Protein AF-A0A1M2VBZ4-F1 (afdb_monomer_lite)

Radius of gyration: 22.71 Å; chains: 1; bounding box: 62×28×54 Å

pLDDT: mean 85.67, std 11.75, range [51.88, 98.31]

Organism: Trametes pubescens (NCBI:txid154538)

Foldseek 3Di:
DCPPVVDPVPVDDDDDDPPDDPDPPPDPVVCVVLVCQLLVQLVQNPPPDSVVSLVPGDPVSSVRSNVVDQDCVNPVHVCVVVCCLPPPNDLVVQLVVCCVVPVGSDDDDPSDDDADDDDPVQAWGWAQCPDDNGIDIDHNCPCVVVVVVVVVVCVVDPD

Structure (mmCIF, N/CA/C/O backbone):
data_AF-A0A1M2VBZ4-F1
#
_entry.id   AF-A0A1M2VBZ4-F1
#
loop_
_atom_site.group_PDB
_atom_site.id
_atom_site.type_symbol
_atom_site.label_atom_id
_atom_site.label_alt_id
_atom_site.label_comp_id
_atom_site.label_asym_id
_atom_site.label_entity_id
_atom_site.label_seq_id
_atom_site.pdbx_PDB_ins_code
_atom_site.Cartn_x
_atom_site.Cartn_y
_atom_site.Cartn_z
_atom_site.occupancy
_atom_site.B_iso_or_equiv
_atom_site.auth_seq_id
_atom_site.auth_comp_id
_atom_site.auth_asym_id
_atom_site.auth_atom_id
_atom_site.pdbx_PDB_model_num
ATOM 1 N N . MET A 1 1 ? -14.221 -5.663 -5.334 1.00 53.16 1 MET A N 1
ATOM 2 C CA . MET A 1 1 ? -15.307 -5.831 -4.347 1.00 53.16 1 MET A CA 1
ATOM 3 C C . MET A 1 1 ? -16.593 -5.351 -4.992 1.00 53.16 1 MET A C 1
ATOM 5 O O . MET A 1 1 ? -16.614 -4.222 -5.459 1.00 53.16 1 MET A O 1
ATOM 9 N N . VAL A 1 2 ? -17.618 -6.198 -5.069 1.00 65.88 2 VAL A N 1
ATOM 10 C CA . VAL A 1 2 ? -18.969 -5.792 -5.479 1.00 65.88 2 VAL A CA 1
ATOM 11 C C . VAL A 1 2 ? -19.833 -5.883 -4.225 1.00 65.88 2 VAL A C 1
ATOM 13 O O . VAL A 1 2 ? -20.042 -6.975 -3.702 1.00 65.88 2 VAL A O 1
ATOM 16 N N . THR A 1 3 ? -20.258 -4.744 -3.685 1.00 70.62 3 THR A N 1
ATOM 17 C CA . THR A 1 3 ? -21.126 -4.701 -2.501 1.00 70.62 3 THR A CA 1
ATOM 18 C C . THR A 1 3 ? -22.503 -5.277 -2.831 1.00 70.62 3 THR A C 1
ATOM 20 O O . THR A 1 3 ? -22.984 -5.133 -3.954 1.00 70.62 3 THR A O 1
ATOM 23 N N . ASN A 1 4 ? -23.129 -5.963 -1.866 1.00 79.81 4 ASN A N 1
ATOM 24 C CA . ASN A 1 4 ? -24.477 -6.541 -1.993 1.00 79.81 4 ASN A CA 1
ATOM 25 C C . ASN A 1 4 ? -24.695 -7.409 -3.255 1.00 79.81 4 ASN A C 1
ATOM 27 O O . ASN A 1 4 ? -25.765 -7.391 -3.861 1.00 79.81 4 ASN A O 1
ATOM 31 N N . GLY A 1 5 ? -23.649 -8.092 -3.739 1.00 81.81 5 GLY A N 1
ATOM 32 C CA . GLY A 1 5 ? -23.721 -8.875 -4.980 1.00 81.81 5 GLY A CA 1
ATOM 33 C C . GLY A 1 5 ? -24.095 -8.060 -6.229 1.00 81.81 5 GLY A C 1
ATOM 34 O O . GLY A 1 5 ? -24.526 -8.634 -7.222 1.00 81.81 5 GLY A O 1
ATOM 35 N N . GLY A 1 6 ? -23.962 -6.731 -6.186 1.00 82.62 6 GLY A N 1
ATOM 36 C CA . GLY A 1 6 ? -24.306 -5.826 -7.285 1.00 82.62 6 GLY A CA 1
ATOM 37 C C . GLY A 1 6 ? -25.771 -5.392 -7.301 1.00 82.62 6 GLY A C 1
ATOM 38 O O . GLY A 1 6 ? -26.167 -4.646 -8.194 1.00 82.62 6 GLY A O 1
ATOM 39 N N . ASN A 1 7 ? -26.578 -5.816 -6.325 1.00 87.19 7 ASN A N 1
ATOM 40 C CA . ASN A 1 7 ? -27.953 -5.359 -6.187 1.00 87.19 7 ASN A CA 1
ATOM 41 C C . ASN A 1 7 ? -27.984 -3.922 -5.642 1.00 87.19 7 ASN A C 1
ATOM 43 O O . ASN A 1 7 ? -27.611 -3.669 -4.495 1.00 87.19 7 ASN A O 1
ATOM 47 N N . THR A 1 8 ? -28.449 -2.985 -6.467 1.00 89.56 8 THR A N 1
ATOM 48 C CA . THR A 1 8 ? -28.557 -1.563 -6.107 1.00 89.56 8 THR A CA 1
ATOM 49 C C . THR A 1 8 ? -29.792 -1.242 -5.268 1.00 89.56 8 THR A C 1
ATOM 51 O O . THR A 1 8 ? -29.943 -0.099 -4.844 1.00 89.56 8 THR A O 1
ATOM 54 N N . GLU A 1 9 ? -30.706 -2.203 -5.088 1.00 94.62 9 GLU A N 1
ATOM 55 C CA . GLU A 1 9 ? -32.003 -2.036 -4.411 1.00 94.62 9 GLU A CA 1
ATOM 56 C C . GLU A 1 9 ? -32.852 -0.876 -4.971 1.00 94.62 9 GLU A C 1
ATOM 58 O O . GLU A 1 9 ? -33.760 -0.370 -4.318 1.00 94.62 9 GLU A O 1
ATOM 63 N N . GLY A 1 10 ? -32.554 -0.427 -6.196 1.00 93.31 10 GLY A N 1
ATOM 64 C CA . GLY A 1 10 ? -33.184 0.747 -6.802 1.00 93.31 10 GLY A CA 1
ATOM 65 C C . GLY A 1 10 ? -32.750 2.093 -6.203 1.00 93.31 10 GLY A C 1
ATOM 66 O O . GLY A 1 10 ? -33.309 3.119 -6.584 1.00 93.31 10 GLY A O 1
ATOM 67 N N . LEU A 1 11 ? -31.755 2.125 -5.308 1.00 93.31 11 LEU A N 1
ATOM 68 C CA . LEU A 1 11 ? -31.307 3.346 -4.621 1.00 93.31 11 LEU A CA 1
ATOM 69 C C . LEU A 1 11 ? -30.558 4.314 -5.545 1.00 93.31 11 LEU A C 1
ATOM 71 O O . LEU A 1 11 ? -30.604 5.528 -5.356 1.00 93.31 11 LEU A O 1
ATOM 75 N N . 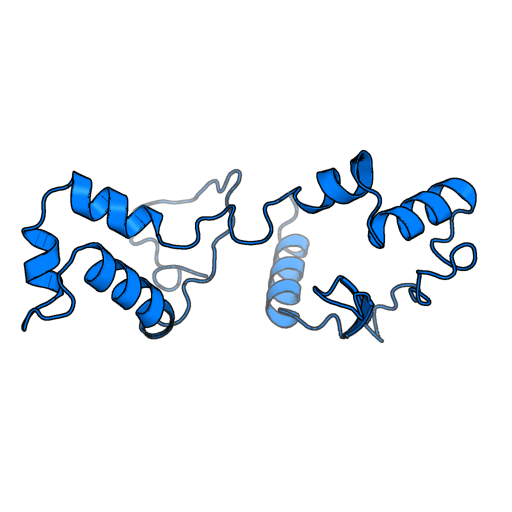PHE A 1 12 ? -29.858 3.790 -6.549 1.00 88.56 12 PHE A N 1
ATOM 76 C CA . PHE A 1 12 ? -29.115 4.582 -7.523 1.00 88.56 12 PHE A CA 1
ATOM 77 C C . PHE A 1 12 ? -29.062 3.879 -8.880 1.00 88.56 12 PHE A C 1
ATOM 79 O O . PHE A 1 12 ? -29.167 2.658 -8.989 1.00 88.56 12 PHE A O 1
ATOM 86 N N . ARG A 1 13 ? -28.869 4.684 -9.929 1.00 90.38 13 ARG A N 1
ATOM 87 C CA . ARG A 1 13 ? -28.732 4.225 -11.323 1.00 90.38 13 ARG A CA 1
ATOM 88 C C . ARG A 1 13 ? -27.296 4.272 -11.858 1.00 90.38 13 ARG A C 1
ATOM 90 O O . ARG A 1 13 ? -27.061 3.888 -12.995 1.00 90.38 13 ARG A O 1
ATOM 97 N N . GLY A 1 14 ? -26.358 4.795 -11.071 1.00 85.50 14 GLY A N 1
ATOM 98 C CA . GLY A 1 14 ? -24.946 4.942 -11.427 1.00 85.50 14 GLY A CA 1
ATOM 99 C C . GLY A 1 14 ? -24.159 5.613 -10.301 1.00 85.50 14 GLY A C 1
ATOM 100 O O . GLY A 1 14 ? -24.757 6.229 -9.419 1.00 85.50 14 GLY A O 1
ATOM 101 N N . GLY A 1 15 ? -22.831 5.490 -10.332 1.00 82.81 15 GLY A N 1
ATOM 102 C CA . GLY A 1 15 ? -21.925 6.087 -9.349 1.00 82.81 15 GLY A CA 1
ATOM 103 C C . GLY A 1 15 ? -20.659 6.624 -10.013 1.00 82.81 15 GLY A C 1
ATOM 104 O O . GLY A 1 15 ? -20.142 6.015 -10.945 1.00 82.81 15 GLY A O 1
ATOM 105 N N . ILE A 1 16 ? -20.170 7.768 -9.533 1.00 82.25 16 ILE A N 1
ATOM 106 C CA . ILE A 1 16 ? -18.884 8.348 -9.935 1.00 82.25 16 ILE A CA 1
ATOM 107 C C . ILE A 1 16 ? -17.897 8.070 -8.802 1.00 82.25 16 ILE A C 1
ATOM 109 O O . ILE A 1 16 ? -18.087 8.549 -7.687 1.00 82.25 16 ILE A O 1
ATOM 113 N N . MET A 1 17 ? -16.852 7.293 -9.081 1.00 75.25 17 MET A N 1
ATOM 114 C CA . MET A 1 17 ? -15.794 6.978 -8.119 1.00 75.25 17 MET A CA 1
ATOM 115 C C . MET A 1 17 ? -14.575 7.845 -8.430 1.00 75.25 17 MET A C 1
ATOM 117 O O . MET A 1 17 ? -13.765 7.503 -9.287 1.00 75.25 17 MET A O 1
ATOM 121 N N . HIS A 1 18 ? -14.473 8.999 -7.771 1.00 59.44 18 HIS A N 1
ATOM 122 C CA . HIS A 1 18 ? -13.361 9.931 -7.954 1.00 59.44 18 HIS A CA 1
ATOM 123 C C . HIS A 1 18 ? -12.366 9.812 -6.793 1.00 59.44 18 HIS A C 1
ATOM 125 O O . HIS A 1 18 ? -12.751 9.978 -5.639 1.00 59.44 18 HIS A O 1
ATOM 131 N N . ALA A 1 19 ? -11.095 9.550 -7.115 1.00 64.31 19 ALA A N 1
ATOM 132 C CA . ALA A 1 19 ? -9.973 9.503 -6.169 1.00 64.31 19 ALA A CA 1
ATOM 133 C C . ALA A 1 19 ? -10.161 8.551 -4.964 1.00 64.31 19 ALA A C 1
ATOM 135 O O . ALA A 1 19 ? -9.824 8.894 -3.834 1.00 64.31 19 ALA A O 1
ATOM 136 N N . GLY A 1 20 ? -10.674 7.341 -5.201 1.00 63.94 20 GLY A N 1
ATOM 137 C CA . GLY A 1 20 ? -10.758 6.289 -4.187 1.00 63.94 20 GLY A CA 1
ATOM 138 C C . GLY A 1 20 ? -10.361 4.930 -4.752 1.00 63.94 20 GLY A C 1
ATOM 139 O O . GLY A 1 20 ? -10.618 4.639 -5.919 1.00 63.94 20 GLY A O 1
ATOM 140 N N . SER A 1 21 ? -9.752 4.087 -3.921 1.00 66.50 21 SER A N 1
ATOM 141 C CA . SER A 1 21 ? -9.534 2.673 -4.216 1.00 66.50 21 SER A CA 1
ATOM 142 C C . SER A 1 21 ? -10.261 1.838 -3.159 1.00 66.50 21 SER A C 1
ATOM 144 O O . SER A 1 21 ? -10.117 2.100 -1.962 1.00 66.50 21 SER A O 1
ATOM 146 N N . PRO A 1 22 ? -11.085 0.850 -3.550 1.00 65.00 22 PRO A N 1
ATOM 147 C CA . PRO A 1 22 ? -11.667 -0.059 -2.578 1.00 65.00 22 PRO A CA 1
ATOM 148 C C . PRO A 1 22 ? -10.539 -0.907 -1.985 1.00 65.00 22 PRO A C 1
ATOM 150 O O . PRO A 1 22 ? -9.994 -1.786 -2.658 1.00 65.00 22 PRO A O 1
ATOM 153 N N . LEU A 1 23 ? -10.178 -0.639 -0.730 1.00 66.56 23 LEU A N 1
ATOM 154 C CA . LEU A 1 23 ? -9.298 -1.520 0.027 1.00 66.56 23 LEU A CA 1
ATOM 155 C C . LEU A 1 23 ? -10.060 -2.825 0.307 1.00 66.56 23 LEU A C 1
ATOM 157 O O . LEU A 1 23 ? -11.191 -2.768 0.796 1.00 66.56 23 LEU A O 1
ATOM 161 N N . PRO A 1 24 ? -9.499 -4.001 -0.027 1.00 67.38 24 PRO A N 1
ATOM 162 C CA . PRO A 1 24 ? -10.102 -5.267 0.360 1.00 67.38 24 PRO A CA 1
ATOM 163 C C . PRO A 1 24 ? -10.197 -5.326 1.885 1.00 67.38 24 PRO A C 1
ATOM 165 O O . PRO A 1 24 ? -9.179 -5.254 2.564 1.00 67.38 24 PRO A O 1
ATOM 168 N N . THR A 1 25 ? -11.408 -5.455 2.419 1.00 67.25 25 THR A N 1
ATOM 169 C CA . THR A 1 25 ? -11.636 -5.534 3.871 1.00 67.25 25 THR A CA 1
ATOM 170 C C . THR A 1 25 ? -11.371 -6.926 4.443 1.00 67.25 25 THR A C 1
ATOM 172 O O . THR A 1 25 ? -11.328 -7.072 5.656 1.00 67.25 25 THR A O 1
ATOM 175 N N . GLY A 1 26 ? -11.174 -7.936 3.585 1.00 75.25 26 GLY A N 1
ATOM 176 C CA . GLY A 1 26 ? -10.889 -9.308 4.006 1.00 75.25 26 GLY A CA 1
ATOM 177 C C . GLY A 1 26 ? -12.044 -9.965 4.766 1.00 75.25 26 GLY A C 1
ATOM 178 O O . GLY A 1 26 ? -13.190 -9.516 4.692 1.00 75.25 26 GLY A O 1
ATOM 179 N N . ASP A 1 27 ? -11.719 -11.051 5.467 1.00 82.50 27 ASP A N 1
ATOM 180 C CA . ASP A 1 27 ? -12.600 -11.660 6.465 1.00 82.50 27 ASP A CA 1
ATOM 181 C C . ASP A 1 27 ? -12.638 -10.788 7.731 1.00 82.50 27 ASP A C 1
ATOM 183 O O . ASP A 1 27 ? -11.642 -10.144 8.066 1.00 82.50 27 ASP A O 1
ATOM 187 N N . ILE A 1 28 ? -13.756 -10.775 8.457 1.00 83.25 28 ILE A N 1
ATOM 188 C CA . ILE A 1 28 ? -13.872 -10.029 9.716 1.00 83.25 28 ILE A CA 1
ATOM 189 C C . ILE A 1 28 ? -12.857 -10.509 10.766 1.00 83.25 28 ILE A C 1
ATOM 191 O O . ILE A 1 28 ? -12.377 -9.713 11.563 1.00 83.25 28 ILE A O 1
ATOM 195 N N . GLU A 1 29 ? -12.445 -11.774 10.736 1.00 88.31 29 GLU A N 1
ATOM 196 C CA . GLU A 1 29 ? -11.419 -12.296 11.644 1.00 88.31 29 GLU A CA 1
ATOM 197 C C . GLU A 1 29 ? -10.046 -11.650 11.400 1.00 88.31 29 GLU A C 1
ATOM 199 O O . GLU A 1 29 ? -9.237 -11.523 12.320 1.00 88.31 29 GLU A O 1
ATOM 204 N N . SER A 1 30 ? -9.790 -11.157 10.182 1.00 84.12 30 SER A N 1
ATOM 205 C CA . SER A 1 30 ? -8.523 -10.498 9.845 1.00 84.12 30 SER A CA 1
ATOM 206 C C . SER A 1 30 ? -8.317 -9.163 10.566 1.00 84.12 30 SER A C 1
ATOM 208 O O . SER A 1 30 ? -7.178 -8.716 10.703 1.00 84.12 30 SER A O 1
ATOM 210 N N . ILE A 1 31 ? -9.390 -8.544 11.074 1.00 85.19 31 ILE A N 1
ATOM 211 C CA . ILE A 1 31 ? -9.318 -7.289 11.834 1.00 85.19 31 ILE A CA 1
ATOM 212 C C . ILE A 1 31 ? -9.209 -7.506 13.348 1.00 85.19 31 ILE A C 1
ATOM 214 O O . ILE A 1 31 ? -9.091 -6.529 14.088 1.00 85.19 31 ILE A O 1
ATOM 218 N N . GLN A 1 32 ? -9.217 -8.756 13.823 1.00 92.38 32 GLN A N 1
ATOM 219 C CA . GLN A 1 32 ? -9.120 -9.061 15.251 1.00 92.38 32 GLN A CA 1
ATOM 220 C C . GLN A 1 32 ? -7.899 -8.405 15.930 1.00 92.38 32 GLN A C 1
ATOM 222 O O . GLN A 1 32 ? -8.092 -7.776 16.969 1.00 92.38 32 GLN A O 1
ATOM 227 N N . PRO A 1 33 ? -6.682 -8.398 15.339 1.00 91.12 33 PRO A N 1
ATOM 228 C CA . PRO A 1 33 ? -5.537 -7.724 15.957 1.00 91.12 33 PRO A CA 1
ATOM 229 C C . PRO A 1 33 ? -5.754 -6.217 16.156 1.00 91.12 33 PRO A C 1
ATOM 231 O O . PRO A 1 33 ? -5.282 -5.638 17.130 1.00 91.12 33 PRO A O 1
ATOM 234 N N . ALA A 1 34 ? -6.493 -5.569 15.249 1.00 90.31 34 ALA A N 1
ATOM 235 C CA . ALA A 1 34 ? -6.847 -4.161 15.390 1.00 90.31 34 ALA A CA 1
ATOM 236 C C . ALA A 1 34 ? -7.848 -3.950 16.536 1.00 90.31 34 ALA A C 1
ATOM 238 O O . ALA A 1 34 ? -7.709 -3.007 17.314 1.00 90.31 34 ALA A O 1
ATOM 239 N N . TYR A 1 35 ? -8.835 -4.837 16.673 1.00 94.00 35 TYR A N 1
ATOM 240 C CA . TYR A 1 35 ? -9.765 -4.802 17.800 1.00 94.00 35 TYR A CA 1
ATOM 241 C C . TYR A 1 35 ? -9.038 -4.959 19.142 1.00 94.00 35 TYR A C 1
ATOM 243 O O . TYR A 1 35 ? -9.290 -4.178 20.061 1.00 94.00 35 TYR A O 1
ATOM 251 N N . ASP A 1 36 ? -8.096 -5.902 19.221 1.00 96.06 36 ASP A N 1
ATOM 252 C CA . ASP A 1 36 ? -7.301 -6.181 20.420 1.00 96.06 36 ASP A CA 1
ATOM 253 C C . ASP A 1 36 ? -6.481 -4.950 20.855 1.00 96.06 36 ASP A C 1
ATOM 255 O O . ASP A 1 36 ? -6.502 -4.568 22.026 1.00 96.06 36 ASP A O 1
ATOM 259 N N . ILE A 1 37 ? -5.857 -4.246 19.899 1.00 94.94 37 ILE A N 1
ATOM 260 C CA . ILE A 1 37 ? -5.165 -2.971 20.156 1.00 94.94 37 ILE A CA 1
ATOM 261 C C . ILE A 1 37 ? -6.134 -1.936 20.739 1.00 94.94 37 ILE A C 1
ATOM 263 O O . ILE A 1 37 ? -5.818 -1.272 21.727 1.00 94.94 37 ILE A O 1
ATOM 267 N N . VAL A 1 38 ? -7.325 -1.783 20.156 1.00 96.56 38 VAL A N 1
ATOM 268 C CA . VAL A 1 38 ? -8.293 -0.773 20.605 1.00 96.56 38 VAL A CA 1
ATOM 269 C C . VAL A 1 38 ? -8.777 -1.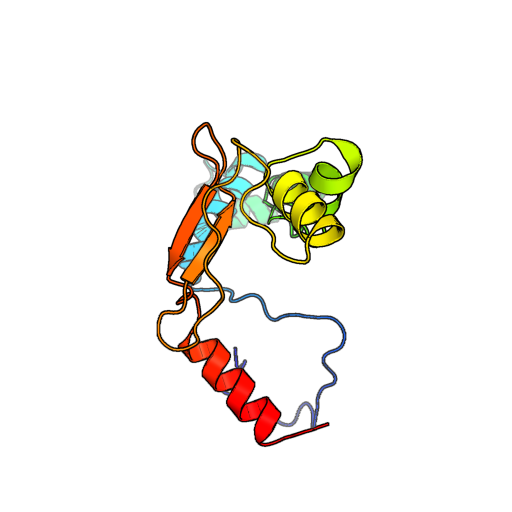055 22.028 1.00 96.56 38 VAL A C 1
ATOM 271 O O . VAL A 1 38 ? -8.820 -0.129 22.841 1.00 96.56 38 VAL A O 1
ATOM 274 N N . ILE A 1 39 ? -9.113 -2.305 22.364 1.00 97.75 39 ILE A N 1
ATOM 275 C CA . ILE A 1 39 ? -9.565 -2.649 23.722 1.00 97.75 39 ILE A CA 1
ATOM 276 C C . ILE A 1 39 ? -8.438 -2.514 24.746 1.00 97.75 39 ILE A C 1
ATOM 278 O O . ILE A 1 39 ? -8.702 -2.112 25.878 1.00 97.75 39 ILE A O 1
ATOM 282 N N . GLU A 1 40 ? -7.190 -2.790 24.370 1.00 97.62 40 GLU A N 1
ATOM 283 C CA . GLU A 1 40 ? -6.039 -2.600 25.249 1.00 97.62 40 GLU A CA 1
ATOM 284 C C . GLU A 1 40 ? -5.806 -1.110 25.526 1.00 97.62 40 GLU A C 1
ATOM 286 O O . GLU A 1 40 ? -5.780 -0.685 26.682 1.00 97.62 40 GLU A O 1
ATOM 291 N N . GLN A 1 41 ? -5.749 -0.288 24.475 1.00 97.00 41 GLN A N 1
ATOM 292 C CA . GLN A 1 41 ? -5.511 1.154 24.595 1.00 97.00 41 GLN A CA 1
ATOM 293 C C . GLN A 1 41 ? -6.663 1.907 25.274 1.00 97.00 41 GLN A C 1
ATOM 295 O O . GLN A 1 41 ? -6.437 2.932 25.922 1.00 97.00 41 GLN A O 1
ATOM 300 N N . ALA A 1 42 ? -7.895 1.408 25.155 1.00 97.25 42 ALA A N 1
ATOM 301 C CA . ALA A 1 42 ? -9.056 1.964 25.845 1.00 97.25 42 ALA A CA 1
ATOM 302 C C . ALA A 1 42 ? -9.191 1.486 27.304 1.00 97.25 42 ALA A C 1
ATOM 304 O O . ALA A 1 42 ? -10.050 1.993 28.025 1.00 97.25 42 ALA A O 1
ATOM 305 N N . GLY A 1 43 ? -8.361 0.533 27.751 1.00 97.25 43 GLY A N 1
ATOM 306 C CA . GLY A 1 43 ? -8.436 -0.054 29.094 1.00 97.25 43 GLY A CA 1
ATOM 307 C C . GLY A 1 43 ? -9.588 -1.048 29.282 1.00 97.25 43 GLY A C 1
ATOM 308 O O . GLY A 1 43 ? -9.994 -1.312 30.411 1.00 97.25 43 GLY A O 1
ATOM 309 N N . CYS A 1 44 ? -10.116 -1.601 28.190 1.00 98.31 44 CYS A N 1
ATOM 310 C CA . CYS A 1 44 ? -11.243 -2.530 28.171 1.00 98.31 44 CYS A CA 1
ATOM 311 C C . CYS A 1 44 ? -10.843 -4.009 28.068 1.00 98.31 44 CYS A C 1
ATOM 313 O O . CYS A 1 44 ? -11.716 -4.861 28.178 1.00 98.31 44 CYS A O 1
ATOM 315 N N . ALA A 1 45 ? -9.559 -4.341 27.898 1.00 97.44 45 ALA A N 1
ATOM 316 C CA . ALA A 1 45 ? -9.100 -5.717 27.654 1.00 97.44 45 ALA A CA 1
ATOM 317 C C . ALA A 1 45 ? -9.484 -6.744 28.743 1.00 97.44 45 ALA A C 1
ATOM 319 O O . ALA A 1 45 ? -9.613 -7.927 28.451 1.00 97.44 45 ALA A O 1
ATOM 320 N N . ALA A 1 46 ? -9.685 -6.305 29.991 1.00 97.00 46 ALA A N 1
ATOM 321 C CA . ALA A 1 46 ? -10.086 -7.175 31.102 1.00 97.00 46 ALA A CA 1
ATOM 322 C C . ALA A 1 46 ? -11.610 -7.221 31.341 1.00 97.00 46 ALA A C 1
ATOM 324 O O . ALA A 1 46 ? -12.064 -7.862 32.291 1.00 97.00 46 ALA A O 1
ATOM 325 N N . ALA A 1 47 ? -12.408 -6.517 30.533 1.00 97.69 47 ALA A N 1
ATOM 326 C CA . ALA A 1 47 ? -13.859 -6.526 30.665 1.00 97.69 47 ALA A CA 1
ATOM 327 C C . ALA A 1 47 ? -14.443 -7.858 30.172 1.00 97.69 47 ALA A C 1
ATOM 329 O O . ALA A 1 47 ? -14.010 -8.402 29.161 1.00 97.69 47 ALA A O 1
ATOM 330 N N . ALA A 1 48 ? -15.474 -8.359 30.859 1.00 97.25 48 ALA A N 1
ATOM 331 C CA . ALA A 1 48 ? -16.211 -9.544 30.409 1.00 97.25 48 ALA A CA 1
ATOM 332 C C . ALA A 1 48 ? -16.957 -9.299 29.084 1.00 97.25 48 ALA A C 1
ATOM 334 O O . ALA A 1 48 ? -17.113 -10.216 28.285 1.00 97.25 48 ALA A O 1
ATOM 335 N N . ASP A 1 49 ? -17.391 -8.055 28.858 1.00 97.88 49 ASP A N 1
ATOM 336 C CA . ASP A 1 49 ? -17.906 -7.568 27.580 1.00 97.88 49 ASP A CA 1
ATOM 337 C C . ASP A 1 49 ? -17.074 -6.351 27.156 1.00 97.88 49 ASP A C 1
ATOM 339 O O . ASP A 1 49 ? -17.277 -5.218 27.606 1.00 97.88 49 ASP A O 1
ATOM 343 N N . THR A 1 50 ? -16.074 -6.613 26.320 1.00 97.94 50 THR A N 1
ATOM 344 C CA . THR A 1 50 ? -15.133 -5.610 25.816 1.00 97.94 50 THR A CA 1
ATOM 345 C C . THR A 1 50 ? -15.824 -4.569 24.936 1.00 97.94 50 THR A C 1
ATOM 347 O O . THR A 1 50 ? -15.430 -3.403 24.945 1.00 97.94 50 THR A O 1
ATOM 350 N N . LEU A 1 51 ? -16.881 -4.945 24.208 1.00 97.00 51 LEU A N 1
ATOM 351 C CA . LEU A 1 51 ? -17.610 -4.032 23.332 1.00 97.00 51 LEU A CA 1
ATOM 352 C C . LEU A 1 51 ? -18.504 -3.084 24.133 1.00 97.00 51 LEU A C 1
ATOM 354 O O . LEU A 1 51 ? -18.556 -1.893 23.831 1.00 97.00 51 LEU A O 1
ATOM 358 N N . GLU A 1 52 ? -19.174 -3.588 25.166 1.00 98.19 52 GLU A N 1
ATOM 359 C CA . GLU A 1 52 ? -19.951 -2.743 26.069 1.00 98.19 52 GLU A CA 1
ATOM 360 C C . GLU A 1 52 ? -19.053 -1.779 26.849 1.00 98.19 52 GLU A C 1
ATOM 362 O O . GLU A 1 52 ? -19.374 -0.597 26.955 1.00 98.19 52 GLU A O 1
ATOM 367 N N . CYS A 1 53 ? -17.875 -2.229 27.292 1.00 98.31 53 CYS A N 1
ATOM 368 C CA . CYS A 1 53 ? -16.875 -1.338 27.881 1.00 98.31 53 CYS A CA 1
ATOM 369 C C . CYS A 1 53 ? -16.495 -0.192 26.927 1.00 98.31 53 CYS A C 1
ATOM 371 O O . CYS A 1 53 ? -16.530 0.977 27.318 1.00 98.31 53 CYS A O 1
ATOM 373 N N . LEU A 1 54 ? -16.215 -0.501 25.652 1.00 97.94 54 LEU A N 1
ATOM 374 C CA . LEU A 1 54 ? -15.882 0.515 24.648 1.00 97.94 54 LEU A CA 1
ATOM 375 C C . LEU A 1 54 ? -17.005 1.545 24.438 1.00 97.94 54 LEU A C 1
ATOM 377 O O . LEU A 1 54 ? -16.716 2.710 24.180 1.00 97.94 54 LEU A O 1
ATOM 381 N N . ARG A 1 55 ? -18.281 1.160 24.566 1.00 97.94 55 ARG A N 1
ATOM 382 C CA . ARG A 1 55 ? -19.411 2.104 24.444 1.00 97.94 55 ARG A CA 1
ATOM 383 C C . ARG A 1 55 ? -19.490 3.107 25.594 1.00 97.94 55 ARG A C 1
ATOM 385 O O . ARG A 1 55 ? -20.101 4.160 25.426 1.00 97.94 55 ARG A O 1
ATOM 392 N N . GLN A 1 56 ? -18.904 2.783 26.745 1.00 97.62 56 GLN A N 1
ATOM 393 C CA . GLN A 1 56 ? -18.998 3.588 27.964 1.00 97.62 56 GLN A CA 1
ATOM 394 C C . GLN A 1 56 ? -17.774 4.476 28.211 1.00 97.62 56 GLN A C 1
ATOM 396 O O . GLN A 1 56 ? -17.856 5.419 29.003 1.00 97.62 56 GLN A O 1
ATOM 401 N N . VAL A 1 57 ? -16.641 4.214 27.552 1.00 97.75 57 VAL A N 1
ATOM 402 C CA . VAL A 1 57 ? -15.454 5.063 27.708 1.00 97.75 57 VAL A CA 1
ATOM 403 C C . VAL A 1 57 ? -15.670 6.459 27.094 1.00 97.75 57 VAL A C 1
ATOM 405 O O . VAL A 1 57 ? -16.437 6.625 26.142 1.00 97.75 57 VAL A O 1
ATOM 408 N N . PRO A 1 58 ? -14.972 7.497 27.590 1.00 98.00 58 PRO A N 1
ATOM 409 C CA . PRO A 1 58 ? -15.036 8.827 26.994 1.00 98.00 58 PRO A CA 1
ATOM 410 C C . PRO A 1 58 ? -14.607 8.827 25.521 1.00 98.00 58 PRO A C 1
ATOM 412 O O . PRO A 1 58 ? -13.643 8.161 25.144 1.00 98.00 58 PRO A O 1
ATOM 415 N N . ALA A 1 59 ? -15.239 9.667 24.696 1.00 96.00 59 ALA A N 1
ATOM 416 C CA . ALA A 1 59 ? -14.905 9.790 23.273 1.00 96.00 59 ALA A CA 1
ATOM 417 C C . ALA A 1 59 ? -13.415 10.102 23.021 1.00 96.00 59 ALA A C 1
ATOM 419 O O . ALA A 1 59 ? -12.824 9.585 22.077 1.00 96.00 59 ALA A O 1
ATOM 420 N N . ALA A 1 60 ? -12.782 10.898 23.891 1.00 95.50 60 ALA A N 1
ATOM 421 C CA . ALA A 1 60 ? -11.349 11.188 23.808 1.00 95.50 60 ALA A CA 1
ATOM 422 C C . ALA A 1 60 ? -10.475 9.934 24.010 1.00 95.50 60 ALA A C 1
ATOM 424 O O . ALA A 1 60 ? -9.431 9.804 23.372 1.00 95.50 60 ALA A O 1
ATOM 425 N N . THR A 1 61 ? -10.911 8.999 24.858 1.00 95.94 61 THR A N 1
ATOM 426 C CA . THR A 1 61 ? -10.240 7.710 25.066 1.00 95.94 61 THR A CA 1
ATOM 427 C C . THR A 1 61 ? -10.355 6.836 23.822 1.00 95.94 61 THR A C 1
ATOM 429 O O . THR A 1 61 ? -9.345 6.303 23.371 1.00 95.94 61 THR A O 1
ATOM 432 N N . LEU A 1 62 ? -11.545 6.753 23.214 1.00 94.88 62 LEU A N 1
ATOM 433 C CA . LEU A 1 62 ? -11.736 6.025 21.952 1.00 94.88 62 LEU A CA 1
ATOM 434 C C . LEU A 1 62 ? -10.900 6.610 20.815 1.00 94.88 62 LEU A C 1
ATOM 436 O O . LEU A 1 62 ? -10.272 5.861 20.074 1.00 94.88 62 LEU A O 1
ATOM 440 N N . LEU A 1 63 ? -10.851 7.939 20.696 1.00 92.50 63 LEU A N 1
ATOM 441 C CA . LEU A 1 63 ? -10.043 8.610 19.680 1.00 92.50 63 LEU A CA 1
ATOM 442 C C . LEU A 1 63 ? -8.554 8.276 19.846 1.00 92.50 63 LEU A C 1
ATOM 444 O O . LEU A 1 63 ? -7.876 7.962 18.871 1.00 92.50 63 LEU A O 1
ATOM 448 N N . LYS A 1 64 ? -8.056 8.306 21.089 1.00 92.19 64 LYS A N 1
ATOM 449 C CA . LYS A 1 64 ? -6.671 7.944 21.402 1.00 92.19 64 LYS A CA 1
ATOM 450 C C . LYS A 1 64 ? -6.385 6.473 21.086 1.00 92.19 64 LYS A C 1
ATOM 452 O O . LYS A 1 64 ? -5.340 6.184 20.516 1.00 92.19 64 LYS A O 1
ATOM 457 N N . ALA A 1 65 ? -7.300 5.568 21.429 1.00 93.31 65 ALA A N 1
ATOM 458 C CA . ALA A 1 65 ? -7.167 4.146 21.127 1.00 93.31 65 ALA A CA 1
ATOM 459 C C . ALA A 1 65 ? -7.146 3.881 19.612 1.00 93.31 65 ALA A C 1
ATOM 461 O O . ALA A 1 65 ? -6.296 3.140 19.131 1.00 93.31 65 ALA A O 1
ATOM 462 N N . GLY A 1 66 ? -8.015 4.547 18.845 1.00 89.69 66 GLY A N 1
ATOM 463 C CA . GLY A 1 66 ? -8.031 4.448 17.384 1.00 89.69 66 GLY A CA 1
ATOM 464 C C . GLY A 1 66 ? -6.763 4.991 16.717 1.00 89.69 66 GLY A C 1
ATOM 465 O O . GLY A 1 66 ? -6.337 4.454 15.701 1.00 89.69 66 GLY A O 1
ATOM 466 N N . ALA A 1 67 ? -6.117 6.004 17.302 1.00 87.44 67 ALA A N 1
ATOM 467 C CA . ALA A 1 67 ? -4.856 6.554 16.797 1.00 87.44 67 ALA A CA 1
ATOM 468 C C . ALA A 1 67 ? -3.647 5.614 16.968 1.00 87.44 67 ALA A C 1
ATOM 470 O O . ALA A 1 67 ? -2.591 5.882 16.403 1.00 87.44 67 ALA A O 1
ATOM 471 N N . ALA A 1 68 ? -3.783 4.534 17.746 1.00 87.00 68 ALA A N 1
ATOM 472 C CA . ALA A 1 68 ? -2.759 3.497 17.860 1.00 87.00 68 ALA A CA 1
ATOM 473 C C . ALA A 1 68 ? -2.806 2.480 16.706 1.00 87.00 68 ALA A C 1
ATOM 475 O O . ALA A 1 68 ? -1.888 1.673 16.568 1.00 87.00 68 ALA A O 1
ATOM 476 N N . LEU A 1 69 ? -3.871 2.493 15.896 1.00 85.19 69 LEU A N 1
ATOM 477 C CA . LEU A 1 69 ? -3.964 1.654 14.709 1.00 85.19 69 LEU A CA 1
ATOM 478 C C . LEU A 1 69 ? -3.102 2.221 13.577 1.00 85.19 69 LEU A C 1
ATOM 480 O O . LEU A 1 69 ? -3.053 3.444 13.415 1.00 85.19 69 LEU A O 1
ATOM 484 N N . PRO A 1 70 ? -2.504 1.353 12.740 1.00 75.62 70 PRO A N 1
ATOM 485 C CA . PRO A 1 70 ? -1.876 1.787 11.504 1.00 75.62 70 PRO A CA 1
ATOM 486 C C . PRO A 1 70 ? -2.884 2.555 10.645 1.00 75.62 70 PRO A C 1
ATOM 488 O O . PRO A 1 70 ? -3.950 2.042 10.298 1.00 75.62 70 PRO A O 1
ATOM 491 N N . ASN A 1 71 ? -2.567 3.799 10.315 1.00 65.06 71 ASN A N 1
ATOM 492 C CA . ASN A 1 71 ? -3.369 4.626 9.430 1.00 65.06 71 ASN A CA 1
ATOM 493 C C . ASN A 1 71 ? -2.939 4.430 7.961 1.00 65.06 71 ASN A C 1
ATOM 495 O O . ASN A 1 71 ? -1.967 3.741 7.653 1.00 65.06 71 ASN A O 1
ATOM 499 N N . LEU A 1 72 ? -3.674 5.036 7.023 1.00 56.28 72 LEU A N 1
ATOM 500 C CA . LEU A 1 72 ? -3.400 4.931 5.581 1.00 56.28 72 LEU A CA 1
ATOM 501 C C . LEU A 1 72 ? -1.973 5.374 5.191 1.00 56.28 72 LEU A C 1
ATOM 503 O O . LEU A 1 72 ? -1.483 4.967 4.142 1.00 56.28 72 LEU A O 1
ATOM 507 N N . PHE A 1 73 ? -1.320 6.188 6.020 1.00 52.97 73 PHE A N 1
ATOM 508 C CA . PHE A 1 73 ? 0.055 6.651 5.843 1.00 52.97 73 PHE A CA 1
ATOM 509 C C . PHE A 1 73 ? 1.096 5.788 6.579 1.00 52.97 73 PHE A C 1
ATOM 511 O O . PHE A 1 73 ? 2.286 6.039 6.421 1.00 52.97 73 PHE A O 1
ATOM 518 N N . ASP A 1 74 ? 0.671 4.780 7.350 1.00 51.88 74 ASP A N 1
ATOM 519 C CA . ASP A 1 74 ? 1.556 3.782 7.972 1.00 51.88 74 ASP A CA 1
ATOM 520 C C . ASP A 1 74 ? 1.750 2.538 7.077 1.00 51.88 74 ASP A C 1
ATOM 522 O O . ASP A 1 74 ? 2.751 1.831 7.192 1.00 51.88 74 ASP A O 1
ATOM 526 N N . LEU A 1 75 ? 0.832 2.286 6.133 1.00 55.66 75 LEU A N 1
ATOM 527 C CA . LEU A 1 75 ? 1.154 1.561 4.892 1.00 55.66 75 LEU A CA 1
ATOM 528 C C . LEU A 1 75 ? 2.111 2.443 4.087 1.00 55.66 75 LEU A C 1
ATOM 530 O O . LEU A 1 75 ? 1.877 3.647 4.137 1.00 55.66 75 LEU A O 1
ATOM 534 N N . PRO A 1 76 ? 3.121 1.913 3.351 1.00 57.03 76 PRO A N 1
ATOM 535 C CA . PRO A 1 76 ? 4.121 2.738 2.668 1.00 57.03 76 PRO A CA 1
ATOM 536 C C . PRO A 1 76 ? 3.416 3.904 1.968 1.00 57.03 76 PRO A C 1
ATOM 538 O O . PRO A 1 76 ? 2.670 3.650 1.011 1.00 57.03 76 PRO A O 1
ATOM 541 N N . PRO A 1 77 ? 3.507 5.135 2.519 1.00 61.91 77 PRO A N 1
ATOM 542 C CA . PRO A 1 77 ? 2.607 6.190 2.099 1.00 61.91 77 PRO A CA 1
ATOM 543 C C . PRO A 1 77 ? 2.810 6.414 0.609 1.00 61.91 77 PRO A C 1
ATOM 545 O O . PRO A 1 77 ? 3.925 6.303 0.108 1.00 61.91 77 PRO A O 1
ATOM 548 N N . HIS A 1 78 ? 1.751 6.710 -0.136 1.00 65.44 78 HIS A N 1
ATOM 549 C CA . HIS A 1 78 ? 1.936 7.041 -1.544 1.00 65.44 78 HIS A CA 1
ATOM 550 C C . HIS A 1 78 ? 2.922 8.221 -1.655 1.00 65.44 78 HIS A C 1
ATOM 552 O O . HIS A 1 78 ? 2.687 9.273 -1.061 1.00 65.44 78 HIS A O 1
ATOM 558 N N . GLY A 1 79 ? 4.047 8.024 -2.352 1.00 65.62 79 GLY A N 1
ATOM 559 C CA . GLY A 1 79 ? 5.151 8.989 -2.420 1.00 65.62 79 GLY A CA 1
ATOM 560 C C . GLY A 1 79 ? 6.221 8.859 -1.323 1.00 65.62 79 GLY A C 1
ATOM 561 O O . GLY A 1 79 ? 7.138 9.680 -1.272 1.00 65.62 79 GLY A O 1
ATOM 562 N N . SER A 1 80 ? 6.153 7.850 -0.451 1.00 72.75 80 SER A N 1
ATOM 563 C CA . SER A 1 80 ? 7.169 7.582 0.579 1.00 72.75 80 SER A CA 1
ATOM 564 C C . SER A 1 80 ? 8.539 7.234 0.006 1.00 72.75 80 SER A C 1
ATOM 566 O O . SER A 1 80 ? 9.549 7.356 0.689 1.00 72.75 80 SER A O 1
ATOM 568 N N . ASP A 1 81 ? 8.568 6.788 -1.244 1.00 76.25 81 ASP A N 1
ATOM 569 C CA . ASP A 1 81 ? 9.750 6.472 -2.033 1.00 76.25 81 ASP A CA 1
ATOM 570 C C . ASP A 1 81 ? 10.522 7.726 -2.481 1.00 76.25 81 ASP A C 1
ATOM 572 O O . ASP A 1 81 ? 11.747 7.682 -2.597 1.00 76.25 81 ASP A O 1
ATOM 576 N N . ALA A 1 82 ? 9.848 8.868 -2.657 1.00 78.06 82 ALA A N 1
ATOM 577 C CA . ALA A 1 82 ? 10.464 10.076 -3.206 1.00 78.06 82 ALA A CA 1
ATOM 578 C C . ALA A 1 82 ? 11.470 10.730 -2.246 1.00 78.06 82 ALA A C 1
ATOM 580 O O . ALA A 1 82 ? 12.584 11.072 -2.641 1.00 78.06 82 ALA A O 1
ATOM 581 N N . THR A 1 83 ? 11.105 10.899 -0.973 1.00 72.00 83 THR A N 1
ATOM 582 C CA . THR A 1 83 ? 11.970 11.536 0.033 1.00 72.00 83 THR A CA 1
ATOM 583 C C . THR A 1 83 ? 13.332 10.841 0.174 1.00 72.00 83 THR A C 1
ATOM 585 O O . THR A 1 83 ? 14.349 11.531 0.038 1.00 72.00 83 THR A O 1
ATOM 588 N N . PRO A 1 84 ? 13.422 9.515 0.407 1.00 73.88 84 PRO A N 1
ATOM 589 C CA . PRO A 1 84 ? 14.714 8.854 0.544 1.00 73.88 84 PRO A CA 1
ATOM 590 C C . PRO A 1 84 ? 15.520 8.866 -0.763 1.00 73.88 84 PRO A C 1
ATOM 592 O O . PRO A 1 84 ? 16.730 9.076 -0.706 1.00 73.88 84 PRO A O 1
ATOM 595 N N . VAL A 1 85 ? 14.880 8.741 -1.932 1.00 82.31 85 VAL A N 1
ATOM 596 C CA . VAL A 1 85 ? 15.568 8.829 -3.235 1.00 82.31 85 VAL A CA 1
ATOM 597 C C . VAL A 1 85 ? 16.186 10.210 -3.456 1.00 82.31 85 VAL A C 1
ATOM 599 O O . VAL A 1 85 ? 17.347 10.313 -3.840 1.00 82.31 85 VAL A O 1
ATOM 602 N N . LEU A 1 86 ? 15.423 11.276 -3.204 1.00 78.00 86 LEU A N 1
ATOM 603 C CA . LEU A 1 86 ? 15.804 12.640 -3.578 1.00 78.00 86 LEU A CA 1
ATOM 604 C C . LEU A 1 86 ? 16.688 13.343 -2.546 1.00 78.00 86 LEU A C 1
ATOM 606 O O . LEU A 1 86 ? 17.403 14.276 -2.901 1.00 78.00 86 LEU A O 1
ATOM 610 N N . THR A 1 87 ? 16.617 12.944 -1.273 1.00 72.06 87 THR A N 1
ATOM 611 C CA . THR A 1 87 ? 17.273 13.689 -0.182 1.00 72.06 87 THR A CA 1
ATOM 612 C C . THR A 1 87 ? 18.288 12.884 0.617 1.00 72.06 87 THR A C 1
ATOM 614 O O . THR A 1 87 ? 19.165 13.484 1.231 1.00 72.06 87 THR A O 1
ATOM 617 N N . GLN A 1 88 ? 18.194 11.551 0.619 1.00 74.81 88 GLN A N 1
ATOM 618 C CA . GLN A 1 88 ? 19.013 10.698 1.493 1.00 74.81 88 GLN A CA 1
ATOM 619 C C . GLN A 1 88 ? 19.912 9.728 0.717 1.00 74.81 88 GLN A C 1
ATOM 621 O O . GLN A 1 88 ? 20.951 9.335 1.235 1.00 74.81 88 GLN A O 1
ATOM 626 N N . GLY A 1 89 ? 19.554 9.381 -0.523 1.00 74.50 89 GLY A N 1
ATOM 627 C CA . GLY A 1 89 ? 20.332 8.478 -1.368 1.00 74.50 89 GLY A CA 1
ATOM 628 C C . GLY A 1 89 ? 20.236 7.019 -0.915 1.00 74.50 89 GLY A C 1
ATOM 629 O O . GLY A 1 89 ? 21.204 6.461 -0.399 1.00 74.50 89 GLY A O 1
ATOM 630 N N . ASN A 1 90 ? 19.071 6.399 -1.123 1.00 82.88 90 ASN A N 1
ATOM 631 C CA . ASN A 1 90 ? 18.844 4.964 -0.900 1.00 82.88 90 ASN A CA 1
ATOM 632 C C . ASN A 1 90 ? 19.227 4.109 -2.130 1.00 82.88 90 ASN A C 1
ATOM 634 O O . ASN A 1 90 ? 19.671 4.635 -3.148 1.00 82.88 90 ASN A O 1
ATOM 638 N N . ASP A 1 91 ? 19.015 2.791 -2.065 1.00 83.00 91 ASP A N 1
ATOM 639 C CA . ASP A 1 91 ? 19.365 1.874 -3.164 1.00 83.00 91 ASP A CA 1
ATOM 640 C C . ASP A 1 91 ? 18.600 2.162 -4.465 1.00 83.00 91 ASP A C 1
ATOM 642 O O . ASP A 1 91 ? 19.128 1.974 -5.561 1.00 83.00 91 ASP A O 1
ATOM 646 N N . LEU A 1 92 ? 17.372 2.688 -4.364 1.00 88.31 92 LEU A N 1
ATOM 647 C CA . LEU A 1 92 ? 16.608 3.131 -5.532 1.00 88.31 92 LEU A CA 1
ATOM 648 C C . LEU A 1 92 ? 17.261 4.339 -6.220 1.00 88.31 92 LEU A C 1
ATOM 650 O O . LEU A 1 92 ? 17.214 4.437 -7.447 1.00 88.31 92 LEU A O 1
ATOM 654 N N . ALA A 1 93 ? 17.901 5.234 -5.461 1.00 89.94 93 ALA A N 1
ATOM 655 C CA . ALA A 1 93 ? 18.573 6.403 -6.019 1.00 89.94 93 ALA A CA 1
ATOM 656 C C . ALA A 1 93 ? 19.683 6.011 -7.002 1.00 89.94 93 ALA A C 1
ATOM 658 O O . ALA A 1 93 ? 19.803 6.637 -8.053 1.00 89.94 93 ALA A O 1
ATOM 659 N N . ASP A 1 94 ? 20.437 4.942 -6.728 1.00 90.31 94 ASP A N 1
ATOM 660 C CA . ASP A 1 94 ? 21.488 4.475 -7.638 1.00 90.31 94 ASP A CA 1
ATOM 661 C C . ASP A 1 94 ? 20.931 3.997 -8.978 1.00 90.31 94 ASP A C 1
ATOM 663 O O . ASP A 1 94 ? 21.520 4.298 -10.016 1.00 90.31 94 ASP A O 1
ATOM 667 N N . TYR A 1 95 ? 19.800 3.287 -8.989 1.00 92.81 95 TYR A N 1
ATOM 668 C CA . TYR A 1 95 ? 19.146 2.891 -10.240 1.00 92.81 95 TYR A CA 1
ATOM 669 C C . TYR A 1 95 ? 18.637 4.110 -11.023 1.00 92.81 95 TYR A C 1
ATOM 671 O O . TYR A 1 95 ? 18.809 4.178 -12.241 1.00 92.81 95 TYR A O 1
ATOM 679 N N . VAL A 1 96 ? 18.050 5.101 -10.338 1.00 91.94 96 VAL A N 1
ATOM 680 C CA . VAL A 1 96 ? 17.549 6.339 -10.966 1.00 91.94 96 VAL A CA 1
ATOM 681 C C . VAL A 1 96 ? 18.693 7.166 -11.558 1.00 91.94 96 VAL A C 1
ATOM 683 O O . VAL A 1 96 ? 18.594 7.643 -12.692 1.00 91.94 96 VAL A O 1
ATOM 686 N N . ILE A 1 97 ? 19.797 7.315 -10.822 1.00 91.00 97 ILE A N 1
ATOM 687 C CA . ILE A 1 97 ? 20.996 8.024 -11.281 1.00 91.00 97 ILE A CA 1
ATOM 688 C C . ILE A 1 97 ? 21.599 7.311 -12.496 1.00 91.00 97 ILE A C 1
ATOM 690 O O . ILE A 1 97 ? 21.914 7.970 -13.486 1.00 91.00 97 ILE A O 1
ATOM 694 N N . GLN A 1 98 ? 21.733 5.982 -12.455 1.00 92.56 98 GLN A N 1
ATOM 695 C CA . GLN A 1 98 ? 22.245 5.189 -13.578 1.00 92.56 98 GLN A CA 1
ATOM 696 C C . GLN A 1 98 ? 21.387 5.383 -14.826 1.00 92.56 98 GLN A C 1
ATOM 698 O O . GLN A 1 98 ? 21.886 5.873 -15.838 1.00 92.56 98 GLN A O 1
ATOM 703 N N . PHE A 1 99 ? 20.080 5.138 -14.716 1.00 94.81 99 PHE A N 1
ATOM 704 C CA . PHE A 1 99 ? 19.151 5.279 -15.832 1.00 94.81 99 PHE A CA 1
ATOM 705 C C . PHE A 1 99 ? 19.163 6.687 -16.440 1.00 94.81 99 PHE A C 1
ATOM 707 O O . PHE A 1 99 ? 19.153 6.834 -17.660 1.00 94.81 99 PHE A O 1
ATOM 714 N N . THR A 1 100 ? 19.245 7.729 -15.612 1.00 93.88 100 THR A N 1
ATOM 715 C CA . THR A 1 100 ? 19.302 9.117 -16.100 1.00 93.88 100 THR A CA 1
ATOM 716 C C . THR A 1 100 ? 20.563 9.386 -16.930 1.00 93.88 100 THR A C 1
ATOM 718 O O . THR A 1 100 ? 20.518 10.172 -17.874 1.00 93.88 100 THR A O 1
ATOM 721 N N . ASN A 1 101 ? 21.682 8.729 -16.611 1.00 94.00 101 ASN A N 1
ATOM 722 C CA . ASN A 1 101 ? 22.956 8.924 -17.303 1.00 94.00 101 ASN A CA 1
ATOM 723 C C . ASN A 1 101 ? 23.138 8.019 -18.530 1.00 94.00 101 ASN A C 1
ATOM 725 O O . ASN A 1 101 ? 23.787 8.425 -19.493 1.00 94.00 101 ASN A O 1
ATOM 729 N N . THR A 1 102 ? 22.611 6.794 -18.499 1.00 94.31 102 THR A N 1
ATOM 730 C CA . THR A 1 102 ? 22.942 5.748 -19.486 1.00 94.31 102 THR A CA 1
ATOM 731 C C . THR A 1 102 ? 21.728 5.173 -20.210 1.00 94.31 102 THR A C 1
ATOM 733 O O . THR A 1 102 ? 21.903 4.408 -21.156 1.00 94.31 102 THR A O 1
ATOM 736 N N . LEU A 1 103 ? 20.508 5.526 -19.789 1.00 94.56 103 LEU A N 1
ATOM 737 C CA . LEU A 1 103 ? 19.252 4.875 -20.188 1.00 94.56 103 LEU A CA 1
ATOM 738 C C . LEU A 1 103 ? 19.192 3.375 -19.838 1.00 94.56 103 LEU A C 1
ATOM 740 O O . LEU A 1 103 ? 18.324 2.658 -20.336 1.00 94.56 103 LEU A O 1
ATOM 744 N N . ASP A 1 104 ? 20.075 2.914 -18.948 1.00 94.19 104 ASP A N 1
ATOM 745 C CA . ASP A 1 104 ? 20.101 1.566 -18.383 1.00 94.19 104 ASP A CA 1
ATOM 746 C C . ASP A 1 104 ? 20.307 1.677 -16.862 1.00 94.19 104 ASP A C 1
ATOM 748 O O . ASP A 1 104 ? 21.293 2.269 -16.421 1.00 94.19 104 ASP A O 1
ATOM 752 N N . PRO A 1 105 ? 19.399 1.151 -16.025 1.00 94.25 105 PRO A N 1
ATOM 753 C CA . PRO A 1 105 ? 19.559 1.235 -14.577 1.00 94.25 105 PRO A CA 1
ATOM 754 C C . PRO A 1 105 ? 20.739 0.395 -14.041 1.00 94.25 105 PRO A C 1
ATOM 756 O O . PRO A 1 105 ? 21.027 0.478 -12.851 1.00 94.25 105 PRO A O 1
ATOM 759 N N . ASN A 1 106 ? 21.417 -0.406 -14.874 1.00 94.50 106 ASN A N 1
ATOM 760 C CA . ASN A 1 106 ? 22.447 -1.359 -14.460 1.00 94.50 106 ASN A CA 1
ATOM 761 C C . ASN A 1 106 ? 23.893 -0.916 -14.754 1.00 94.50 106 ASN A C 1
ATOM 763 O O . ASN A 1 106 ? 24.183 -0.214 -15.721 1.00 94.50 106 ASN A O 1
ATOM 767 N N . GLY A 1 107 ? 24.832 -1.483 -13.984 1.00 84.50 107 GLY A N 1
ATOM 768 C CA . GLY A 1 107 ? 26.244 -1.611 -14.368 1.00 84.50 107 GLY A CA 1
ATOM 769 C C . GLY A 1 107 ? 27.192 -0.505 -13.902 1.00 84.50 107 GLY A C 1
ATOM 770 O O . GLY A 1 107 ? 28.393 -0.625 -14.140 1.00 84.50 107 GLY A O 1
ATOM 771 N N . ALA A 1 108 ? 26.704 0.536 -13.2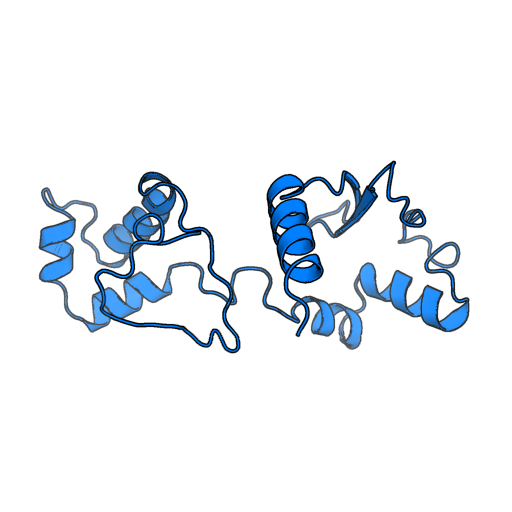23 1.00 82.31 108 ALA A N 1
ATOM 772 C CA . ALA A 1 108 ? 27.541 1.646 -12.752 1.00 82.31 108 ALA A CA 1
ATOM 773 C C . ALA A 1 108 ? 27.707 1.723 -11.222 1.00 82.31 108 ALA A C 1
ATOM 775 O O . ALA A 1 108 ? 28.617 2.409 -10.757 1.00 82.31 108 ALA A O 1
ATOM 776 N N . SER A 1 109 ? 26.874 1.027 -10.437 1.00 84.94 109 SER A N 1
ATOM 777 C CA . SER A 1 109 ? 26.988 0.958 -8.970 1.00 84.94 109 SER A CA 1
ATOM 778 C C . SER A 1 109 ? 27.313 -0.459 -8.492 1.00 84.94 109 SER A C 1
ATOM 780 O O . SER A 1 109 ? 26.810 -1.444 -9.028 1.00 84.94 109 SER A O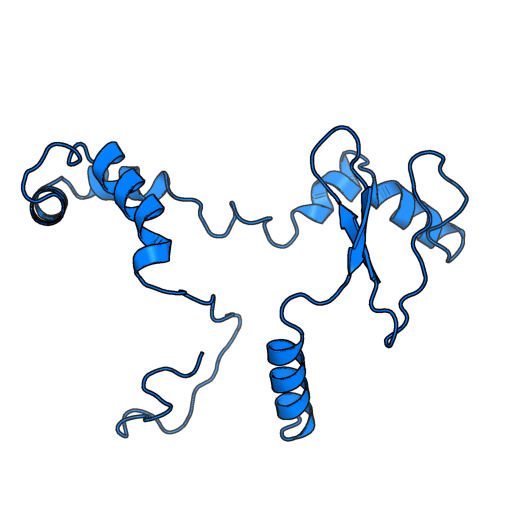 1
ATOM 782 N N . ASN A 1 110 ? 28.134 -0.563 -7.443 1.00 86.12 110 ASN A N 1
ATOM 783 C CA . ASN A 1 110 ? 28.391 -1.818 -6.730 1.00 86.12 110 ASN A CA 1
ATOM 784 C C . ASN A 1 110 ? 27.342 -2.121 -5.642 1.00 86.12 110 ASN A C 1
ATOM 786 O O . ASN A 1 110 ? 27.430 -3.165 -5.001 1.00 86.12 110 ASN A O 1
ATOM 790 N N . ARG A 1 111 ? 26.378 -1.215 -5.422 1.00 85.38 111 ARG A N 1
ATOM 791 C CA . ARG A 1 111 ? 25.265 -1.382 -4.472 1.00 85.38 111 ARG A CA 1
ATOM 792 C C . ARG A 1 111 ? 24.012 -1.970 -5.118 1.00 85.38 111 ARG A C 1
ATOM 794 O O . ARG A 1 111 ? 23.114 -2.421 -4.421 1.00 85.38 111 ARG A O 1
ATOM 801 N N . THR A 1 112 ? 23.949 -1.970 -6.447 1.00 90.06 112 THR A N 1
ATOM 802 C CA . THR A 1 112 ? 22.810 -2.482 -7.212 1.00 90.06 112 THR A CA 1
ATOM 803 C C . THR A 1 112 ? 23.024 -3.927 -7.643 1.00 90.06 112 THR A C 1
ATOM 805 O O . THR A 1 112 ? 24.134 -4.317 -8.006 1.00 90.06 112 THR A O 1
ATOM 808 N N . ILE A 1 113 ? 21.943 -4.702 -7.669 1.00 93.56 113 ILE A N 1
ATOM 809 C CA . ILE A 1 113 ? 21.896 -6.006 -8.338 1.00 93.56 113 ILE A CA 1
ATOM 810 C C . ILE A 1 113 ? 21.404 -5.821 -9.784 1.00 93.56 113 ILE A C 1
ATOM 812 O O . ILE A 1 113 ? 20.821 -4.786 -10.100 1.00 93.56 113 ILE A O 1
ATOM 816 N N . PRO A 1 114 ? 21.607 -6.791 -10.689 1.00 94.00 114 PRO A N 1
ATOM 817 C CA . PRO A 1 114 ? 21.021 -6.710 -12.021 1.00 94.00 114 PRO A CA 1
ATOM 818 C C . PRO A 1 114 ? 19.489 -6.640 -11.948 1.00 94.00 114 PRO A C 1
ATOM 820 O O . PRO A 1 114 ? 18.842 -7.584 -11.495 1.00 94.00 114 PRO A O 1
ATOM 823 N N . TRP A 1 115 ? 18.912 -5.538 -12.422 1.00 94.69 115 TRP A N 1
ATOM 824 C CA . TRP A 1 115 ? 17.479 -5.385 -12.637 1.00 94.69 115 TRP A CA 1
ATOM 825 C C . TRP A 1 115 ? 17.145 -5.867 -14.057 1.00 94.69 115 TRP A C 1
ATOM 827 O O . TRP A 1 115 ? 17.446 -5.169 -15.035 1.00 94.69 115 TRP A O 1
ATOM 837 N N . PRO A 1 116 ? 16.542 -7.063 -14.210 1.00 94.88 116 PRO A N 1
ATOM 838 C CA . PRO A 1 116 ? 16.196 -7.589 -15.520 1.00 94.88 116 PRO A CA 1
ATOM 839 C C . PRO A 1 116 ? 15.120 -6.732 -16.185 1.00 94.88 116 PRO A C 1
ATOM 841 O O . PRO A 1 116 ? 14.180 -6.254 -15.547 1.00 94.88 116 PRO A O 1
ATOM 844 N N . ARG A 1 117 ? 15.225 -6.597 -17.508 1.00 94.31 117 ARG A N 1
ATOM 845 C CA . ARG A 1 117 ? 14.155 -6.017 -18.317 1.00 94.31 117 ARG A CA 1
ATOM 846 C C . ARG A 1 117 ? 12.882 -6.842 -18.131 1.00 94.31 117 ARG A C 1
ATOM 848 O O . ARG A 1 117 ? 12.930 -8.067 -18.207 1.00 94.31 117 ARG A O 1
ATOM 855 N N . TYR A 1 118 ? 11.754 -6.163 -17.931 1.00 94.38 118 TYR A N 1
ATOM 856 C CA . TYR A 1 118 ? 10.475 -6.838 -17.744 1.00 94.38 118 TYR A CA 1
ATOM 857 C C . TYR A 1 118 ? 10.115 -7.700 -18.962 1.00 94.38 118 TYR A C 1
ATOM 859 O O . TYR A 1 118 ? 10.082 -7.207 -20.093 1.00 94.38 118 TYR A O 1
ATOM 867 N N . ASP A 1 119 ? 9.824 -8.973 -18.705 1.00 94.62 119 ASP A N 1
ATOM 868 C CA . ASP A 1 119 ? 9.295 -9.940 -19.664 1.00 94.62 119 ASP A CA 1
ATOM 869 C C . ASP A 1 119 ? 7.881 -10.345 -19.207 1.00 94.62 119 ASP A C 1
ATOM 871 O O . ASP A 1 119 ? 7.732 -10.855 -18.093 1.00 94.62 119 ASP A O 1
ATOM 875 N N . PRO A 1 120 ? 6.833 -10.144 -20.029 1.00 89.44 120 PRO A N 1
ATOM 876 C CA . PRO A 1 120 ? 5.457 -10.477 -19.658 1.00 89.44 120 PRO A CA 1
ATOM 877 C C . PRO A 1 120 ? 5.207 -11.979 -19.431 1.00 89.44 120 PRO A C 1
ATOM 879 O O . PRO A 1 120 ? 4.176 -12.334 -18.849 1.00 89.44 120 PRO A O 1
ATOM 882 N N . LEU A 1 121 ? 6.108 -12.858 -19.888 1.00 91.00 121 LEU A N 1
ATOM 883 C CA . LEU A 1 121 ? 6.052 -14.296 -19.622 1.00 91.00 121 LEU A CA 1
ATOM 884 C C . LEU A 1 121 ? 6.732 -14.649 -18.296 1.00 91.00 121 LEU A C 1
ATOM 886 O O . LEU A 1 121 ? 6.135 -15.351 -17.483 1.00 91.00 121 LEU A O 1
ATOM 890 N N . ALA A 1 122 ? 7.948 -14.148 -18.065 1.00 92.19 122 ALA A N 1
ATOM 891 C CA . ALA A 1 122 ? 8.715 -14.447 -16.854 1.00 92.19 122 ALA A CA 1
ATOM 892 C C . ALA A 1 122 ? 8.253 -13.663 -15.609 1.00 92.19 122 ALA A C 1
ATOM 894 O O . ALA A 1 122 ? 8.407 -14.161 -14.497 1.00 92.19 122 ALA A O 1
ATOM 895 N N . ARG A 1 123 ? 7.685 -12.460 -15.794 1.00 92.12 123 ARG A N 1
ATOM 896 C CA . ARG A 1 123 ? 7.101 -11.581 -14.761 1.00 92.12 123 ARG A CA 1
ATOM 897 C C . ARG A 1 123 ? 7.949 -11.495 -13.501 1.00 92.12 123 ARG A C 1
ATOM 899 O O . ARG A 1 123 ? 7.631 -12.077 -12.467 1.00 92.12 123 ARG A O 1
ATOM 906 N N . SER A 1 124 ? 9.045 -10.762 -13.585 1.00 95.31 124 SER A N 1
ATOM 907 C CA . SER A 1 124 ? 9.926 -10.528 -12.444 1.00 95.31 124 SER A CA 1
ATOM 908 C C . SER A 1 124 ? 9.977 -9.044 -12.119 1.00 95.31 124 SER A C 1
ATOM 910 O O . SER A 1 124 ? 9.994 -8.208 -13.025 1.00 95.31 124 SER A O 1
ATOM 912 N N . MET A 1 125 ? 10.016 -8.723 -10.831 1.00 93.94 125 MET A N 1
ATOM 913 C CA . MET A 1 125 ? 10.131 -7.355 -10.333 1.00 93.94 125 MET A CA 1
ATOM 914 C C . MET A 1 125 ? 11.270 -7.236 -9.326 1.00 93.94 125 MET A C 1
ATOM 916 O O . MET A 1 125 ? 11.530 -8.155 -8.548 1.00 93.94 125 MET A O 1
ATOM 920 N N . LEU A 1 126 ? 11.932 -6.081 -9.336 1.00 93.94 126 LEU A N 1
ATOM 921 C CA . LEU A 1 126 ? 12.853 -5.681 -8.281 1.00 93.94 126 LEU A CA 1
ATOM 922 C C . LEU A 1 126 ? 12.044 -5.252 -7.051 1.00 93.94 126 LEU A C 1
ATOM 924 O O . LEU A 1 126 ? 11.137 -4.428 -7.162 1.00 93.94 126 LEU A O 1
ATOM 928 N N . THR A 1 127 ? 12.391 -5.789 -5.888 1.00 90.19 127 THR A N 1
ATOM 929 C CA . THR A 1 127 ? 11.808 -5.426 -4.595 1.00 90.19 127 THR A CA 1
ATOM 930 C C . THR A 1 127 ? 12.864 -4.787 -3.711 1.00 90.19 127 THR A C 1
ATOM 932 O O . THR A 1 127 ? 13.982 -5.292 -3.617 1.00 90.19 127 THR A O 1
ATOM 935 N N . LEU A 1 128 ? 12.485 -3.685 -3.057 1.00 86.81 128 LEU A N 1
ATOM 936 C CA . LEU A 1 128 ? 13.274 -3.045 -2.013 1.00 86.81 128 LEU A CA 1
ATOM 937 C C . LEU A 1 128 ? 12.819 -3.569 -0.652 1.00 86.81 128 LEU A C 1
ATOM 939 O O . LEU A 1 128 ? 11.671 -3.367 -0.253 1.00 86.81 128 LEU A O 1
ATOM 943 N N . LEU A 1 129 ? 13.717 -4.267 0.031 1.00 83.38 129 LEU A N 1
ATOM 944 C CA . LEU A 1 129 ? 13.488 -4.912 1.313 1.00 83.38 129 LEU A CA 1
ATOM 945 C C . LEU A 1 129 ? 14.112 -4.090 2.450 1.00 83.38 129 LEU A C 1
ATOM 947 O O . LEU A 1 129 ? 15.149 -3.453 2.263 1.00 83.38 129 LEU A O 1
ATOM 951 N N . PRO A 1 130 ? 13.518 -4.106 3.652 1.00 71.38 130 PRO A N 1
ATOM 952 C CA . PRO A 1 130 ? 14.176 -3.578 4.839 1.00 71.38 130 PRO A CA 1
ATOM 953 C C . PRO A 1 130 ? 15.322 -4.506 5.288 1.00 71.38 130 PRO A C 1
ATOM 955 O O . PRO A 1 130 ? 15.173 -5.726 5.275 1.00 71.38 130 PRO A O 1
ATOM 958 N N . GLY A 1 131 ? 16.435 -3.935 5.760 1.00 66.19 131 GLY A N 1
ATOM 959 C CA . GLY A 1 131 ? 17.554 -4.678 6.362 1.00 66.19 131 GLY A CA 1
ATOM 960 C C . GLY A 1 131 ? 18.844 -4.681 5.532 1.00 66.19 131 GLY A C 1
ATOM 961 O O . GLY A 1 131 ? 19.007 -3.878 4.619 1.00 66.19 131 GLY A O 1
ATOM 962 N N . ASP A 1 132 ? 19.772 -5.581 5.877 1.00 60.59 132 ASP A N 1
ATOM 963 C CA . ASP A 1 132 ? 21.152 -5.598 5.349 1.00 60.59 132 ASP A CA 1
ATOM 964 C C . ASP A 1 132 ? 21.276 -6.167 3.921 1.00 60.59 132 ASP A C 1
ATOM 966 O O . ASP A 1 132 ? 22.305 -6.001 3.266 1.00 60.59 132 ASP A O 1
ATOM 970 N N . THR A 1 133 ? 20.236 -6.847 3.426 1.00 64.44 133 THR A N 1
ATOM 971 C CA . THR A 1 133 ? 20.109 -7.307 2.028 1.00 64.44 133 THR A CA 1
ATOM 972 C C . THR A 1 133 ? 18.883 -6.645 1.401 1.00 64.44 133 THR A C 1
ATOM 974 O O . THR A 1 133 ? 17.805 -7.235 1.356 1.00 64.44 133 THR A O 1
ATOM 977 N N . PRO A 1 134 ? 19.009 -5.387 0.956 1.00 79.88 134 PRO A N 1
ATOM 978 C CA . PRO A 1 134 ? 17.845 -4.554 0.684 1.00 79.88 134 PRO A CA 1
ATOM 979 C C . PRO A 1 134 ? 17.240 -4.754 -0.711 1.00 79.88 134 PRO A C 1
ATOM 981 O O . PRO A 1 134 ? 16.273 -4.080 -1.044 1.00 79.88 134 PRO A O 1
ATOM 984 N N . LEU A 1 135 ? 17.778 -5.646 -1.551 1.00 91.50 135 LEU A N 1
ATOM 985 C CA . LEU A 1 135 ? 17.349 -5.810 -2.944 1.00 91.50 135 LEU A CA 1
ATOM 986 C C . LEU A 1 135 ? 17.150 -7.283 -3.307 1.00 91.50 135 LEU A C 1
ATOM 988 O O . LEU A 1 135 ? 18.054 -8.098 -3.125 1.00 91.50 135 LEU A O 1
ATOM 992 N N . GLU A 1 136 ? 16.000 -7.601 -3.900 1.00 93.75 136 GLU A N 1
ATOM 993 C CA . GLU A 1 136 ? 15.679 -8.947 -4.386 1.00 93.75 136 GLU A CA 1
ATOM 994 C C . GLU A 1 136 ? 14.899 -8.897 -5.709 1.00 93.75 136 GLU A C 1
ATOM 996 O O . GLU A 1 136 ? 14.108 -7.983 -5.941 1.00 93.75 136 GLU A O 1
ATOM 1001 N N . ILE A 1 137 ? 15.101 -9.894 -6.578 1.00 94.88 137 ILE A N 1
ATOM 1002 C CA . ILE A 1 137 ? 14.233 -10.135 -7.737 1.00 94.88 137 ILE A CA 1
ATOM 1003 C C . ILE A 1 137 ? 13.190 -11.183 -7.358 1.00 94.88 137 ILE A C 1
ATOM 1005 O O . ILE A 1 137 ? 13.537 -12.332 -7.091 1.00 94.88 137 ILE A O 1
ATOM 1009 N N . VAL A 1 138 ? 11.916 -10.800 -7.386 1.00 94.12 138 VAL A N 1
ATOM 1010 C CA . VAL A 1 138 ? 10.794 -11.666 -6.998 1.00 94.12 138 VAL A CA 1
ATOM 1011 C C . VAL A 1 138 ? 9.789 -11.834 -8.145 1.00 94.12 138 VAL A C 1
ATOM 1013 O O . VAL A 1 138 ? 9.735 -10.988 -9.046 1.00 94.12 138 VAL A O 1
ATOM 1016 N N . PRO A 1 139 ? 8.961 -12.897 -8.135 1.00 95.25 139 PRO A N 1
ATOM 1017 C CA . PRO A 1 139 ? 7.876 -13.054 -9.100 1.00 95.25 139 PRO A CA 1
ATOM 1018 C C . PRO A 1 139 ? 6.799 -11.966 -8.957 1.00 95.25 139 PRO A C 1
ATOM 1020 O O . PRO A 1 139 ? 6.164 -11.834 -7.910 1.00 95.25 139 PRO A O 1
ATOM 1023 N N . ASP A 1 140 ? 6.513 -11.256 -10.045 1.00 93.62 140 ASP A N 1
ATOM 1024 C CA . ASP A 1 140 ? 5.420 -10.286 -10.169 1.00 93.62 140 ASP A CA 1
ATOM 1025 C C . ASP A 1 140 ? 4.086 -11.009 -10.442 1.00 93.62 140 ASP A C 1
ATOM 1027 O O . ASP A 1 140 ? 3.540 -11.027 -11.548 1.00 93.62 140 ASP A O 1
ATOM 1031 N N . THR A 1 141 ? 3.602 -11.717 -9.419 1.00 92.88 141 THR A N 1
ATOM 1032 C CA . THR A 1 141 ? 2.378 -12.545 -9.483 1.00 92.88 141 THR A CA 1
ATOM 1033 C C . THR A 1 141 ? 1.299 -12.104 -8.496 1.00 92.88 141 THR A C 1
ATOM 1035 O O . THR A 1 141 ? 0.180 -12.628 -8.502 1.00 92.88 141 THR A O 1
ATOM 1038 N N . ALA A 1 142 ? 1.593 -11.106 -7.661 1.00 87.44 142 ALA A N 1
ATOM 1039 C CA . ALA A 1 142 ? 0.644 -10.585 -6.693 1.00 87.44 142 ALA A CA 1
ATOM 1040 C C . ALA A 1 142 ? -0.591 -9.998 -7.399 1.00 87.44 142 ALA A C 1
ATOM 1042 O O . ALA A 1 142 ? -0.488 -9.121 -8.251 1.00 87.44 142 ALA A O 1
ATOM 1043 N N . ARG A 1 143 ? -1.787 -10.463 -7.008 1.00 85.00 143 ARG A N 1
ATOM 1044 C CA . ARG A 1 143 ? -3.092 -10.019 -7.551 1.00 85.00 143 ARG A CA 1
ATOM 1045 C C . ARG A 1 143 ? -3.258 -10.223 -9.063 1.00 85.00 143 ARG A C 1
ATOM 1047 O O . ARG A 1 143 ? -4.081 -9.542 -9.673 1.00 85.00 143 ARG A O 1
ATOM 1054 N N . LEU A 1 144 ? -2.532 -11.174 -9.650 1.00 87.75 144 LEU A N 1
ATOM 1055 C CA . LEU A 1 144 ? -2.538 -11.435 -11.089 1.00 87.75 144 LEU A CA 1
ATOM 1056 C C . LEU A 1 144 ? -3.955 -11.560 -11.682 1.00 87.75 144 LEU A C 1
ATOM 1058 O O . LEU A 1 144 ? -4.290 -10.861 -12.637 1.00 87.75 144 LEU A O 1
ATOM 1062 N N . GLU A 1 145 ? -4.810 -12.395 -11.090 1.00 89.12 145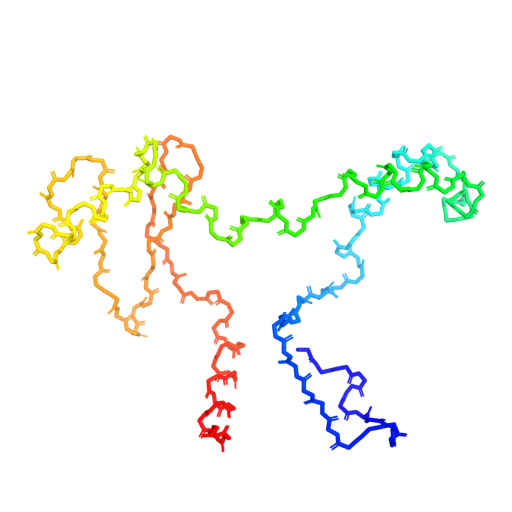 GLU A N 1
ATOM 1063 C CA . GLU A 1 145 ? -6.183 -12.610 -11.572 1.00 89.12 145 GLU A CA 1
ATOM 1064 C C . GLU A 1 145 ? -7.063 -11.361 -11.436 1.00 89.12 145 GLU A C 1
ATOM 1066 O O . GLU A 1 145 ? -7.808 -11.010 -12.351 1.00 89.12 145 GLU A O 1
ATOM 1071 N N . ALA A 1 146 ? -6.946 -10.645 -10.314 1.00 83.94 146 ALA A N 1
ATOM 1072 C CA . ALA A 1 146 ? -7.710 -9.424 -10.077 1.00 83.94 146 ALA A CA 1
ATOM 1073 C C . ALA A 1 146 ? -7.329 -8.316 -11.073 1.00 83.94 146 ALA A C 1
ATOM 1075 O O . ALA A 1 146 ? -8.208 -7.623 -11.588 1.00 83.94 146 ALA A O 1
ATOM 1076 N N . MET A 1 147 ? -6.034 -8.176 -11.379 1.00 89.06 147 MET A N 1
ATOM 1077 C CA . MET A 1 147 ? -5.548 -7.224 -12.380 1.00 89.06 147 MET A CA 1
ATOM 1078 C C . MET A 1 147 ? -5.988 -7.617 -13.789 1.00 89.06 147 MET A C 1
ATOM 1080 O O . MET A 1 147 ? -6.436 -6.751 -14.532 1.00 89.06 147 MET A O 1
ATOM 1084 N N . ALA A 1 148 ? -5.968 -8.909 -14.134 1.00 89.69 148 ALA A N 1
ATOM 1085 C CA . ALA A 1 148 ? -6.495 -9.386 -15.413 1.00 89.69 148 ALA A CA 1
ATOM 1086 C C . ALA A 1 148 ? -7.987 -9.049 -15.584 1.00 89.69 148 ALA A C 1
ATOM 1088 O O . ALA A 1 148 ? -8.396 -8.580 -16.648 1.00 89.69 148 ALA A O 1
ATOM 1089 N N . GLY A 1 149 ? -8.789 -9.213 -14.525 1.00 89.81 149 GLY A N 1
ATOM 1090 C CA . GLY A 1 149 ? -10.196 -8.809 -14.519 1.00 89.81 149 GLY A CA 1
ATOM 1091 C C . GLY A 1 149 ? -10.379 -7.304 -14.739 1.00 89.81 149 GLY A C 1
ATOM 1092 O O . GLY A 1 149 ? -11.188 -6.897 -15.574 1.00 89.81 149 GLY A O 1
ATOM 1093 N N . LEU A 1 150 ? -9.594 -6.474 -14.044 1.00 86.44 150 LEU A N 1
ATOM 1094 C CA . LEU A 1 150 ? -9.634 -5.018 -14.206 1.00 86.44 150 LEU A CA 1
ATOM 1095 C C . LEU A 1 150 ? -9.224 -4.590 -15.623 1.00 86.44 150 LEU A C 1
ATOM 1097 O O . LEU A 1 150 ? -9.923 -3.793 -16.240 1.00 86.44 150 LEU A O 1
ATOM 1101 N N . THR A 1 151 ? -8.140 -5.149 -16.168 1.00 90.38 151 THR A N 1
ATOM 1102 C CA . THR A 1 151 ? -7.701 -4.892 -17.547 1.00 90.38 151 THR A CA 1
ATOM 1103 C C . THR A 1 151 ? -8.776 -5.286 -18.558 1.00 90.38 151 THR A C 1
ATOM 1105 O O . THR A 1 151 ? -9.049 -4.520 -19.480 1.00 90.38 151 THR A O 1
ATOM 1108 N N . GLY A 1 152 ? -9.427 -6.439 -18.372 1.00 93.06 152 GLY A N 1
ATOM 1109 C CA . GLY A 1 152 ? -10.524 -6.881 -19.232 1.00 93.06 152 GLY A CA 1
ATOM 1110 C C . GLY A 1 152 ? -11.697 -5.899 -19.244 1.00 93.06 152 GLY A C 1
ATOM 1111 O O . GLY A 1 152 ? -12.198 -5.558 -20.314 1.00 93.06 152 GLY A O 1
ATOM 1112 N N . LEU A 1 153 ? -12.090 -5.386 -18.074 1.00 90.94 153 LEU A N 1
ATOM 1113 C CA . LEU A 1 153 ? -13.131 -4.360 -17.963 1.00 90.94 153 LEU A CA 1
ATOM 1114 C C . LEU A 1 153 ? -12.721 -3.048 -18.643 1.00 90.94 153 LEU A C 1
ATOM 1116 O O . LEU A 1 153 ? -13.516 -2.494 -19.397 1.00 90.94 153 LEU A O 1
ATOM 1120 N N . SER A 1 154 ? -11.487 -2.583 -18.435 1.00 90.38 154 SER A N 1
ATOM 1121 C CA . SER A 1 154 ? -10.981 -1.353 -19.061 1.00 90.38 154 SER A CA 1
ATOM 1122 C C . SER A 1 154 ? -10.927 -1.438 -20.589 1.00 90.38 154 SER A C 1
ATOM 1124 O O . SER A 1 154 ? -11.133 -0.435 -21.265 1.00 90.38 154 SER A O 1
ATOM 1126 N N . ILE A 1 155 ? -10.666 -2.627 -21.146 1.00 92.81 155 ILE A N 1
ATOM 1127 C CA . ILE A 1 155 ? -10.688 -2.863 -22.598 1.00 92.81 155 ILE A CA 1
ATOM 1128 C C . ILE A 1 155 ? -12.128 -2.945 -23.123 1.00 92.81 155 ILE A C 1
ATOM 1130 O O . ILE A 1 155 ? -12.412 -2.434 -24.204 1.00 92.81 155 ILE A O 1
ATOM 1134 N N . ALA A 1 156 ? -13.037 -3.587 -22.384 1.00 94.25 156 ALA A N 1
ATOM 1135 C CA . ALA A 1 156 ? -14.434 -3.744 -22.792 1.00 94.25 156 ALA A CA 1
ATOM 1136 C C . ALA A 1 156 ? -15.235 -2.430 -22.722 1.00 94.25 156 ALA A C 1
ATOM 1138 O O . ALA A 1 156 ? -16.166 -2.240 -23.505 1.00 94.25 156 ALA A O 1
ATOM 1139 N N . PHE A 1 157 ? -14.869 -1.532 -21.803 1.00 91.94 157 PHE A N 1
ATOM 1140 C CA . PHE A 1 157 ? -15.551 -0.262 -21.549 1.00 91.94 157 PHE A CA 1
ATOM 1141 C C . PHE A 1 157 ? -14.551 0.912 -21.532 1.00 91.94 157 PHE A C 1
ATOM 1143 O O . PHE A 1 157 ? -14.286 1.471 -20.464 1.00 91.94 157 PHE A O 1
ATOM 1150 N N . PRO A 1 158 ? -13.963 1.280 -22.687 1.00 84.75 158 PRO A N 1
ATOM 1151 C CA . PRO A 1 158 ? -13.045 2.413 -22.770 1.00 84.75 158 PRO A CA 1
ATOM 1152 C C . PRO A 1 158 ? -13.768 3.737 -22.466 1.00 84.75 158 PRO A C 1
ATOM 1154 O O . PRO A 1 158 ? -14.954 3.881 -22.772 1.00 84.75 158 PRO A O 1
ATOM 1157 N N . LEU A 1 159 ? -13.044 4.682 -21.854 1.00 70.75 159 LEU A N 1
ATOM 1158 C CA . LEU A 1 159 ? -13.514 6.049 -21.583 1.00 70.75 159 LEU A CA 1
ATOM 1159 C C . LEU A 1 159 ? -13.611 6.892 -22.860 1.00 70.75 159 LEU A C 1
ATOM 1161 O O . LEU A 1 159 ? -12.739 6.723 -23.744 1.00 70.75 159 LEU A O 1
#

Secondary structure (DSSP, 8-state):
--GGGG--TTS-S-----S--------GGGGHHHHHHHHHHTT-TT-SSHHHHHHHS-HHHHHHHHTTSPPTTTSS-TTTTHHIIIII--HHHHHHHHHHHHS-SSSS-SSPPP-PPP-TTT-EEEEE-SSSS-EEEEE--TTHHHHHHHHHHHHHS--

Sequence (159 aa):
MVTNGGNTEGLFRG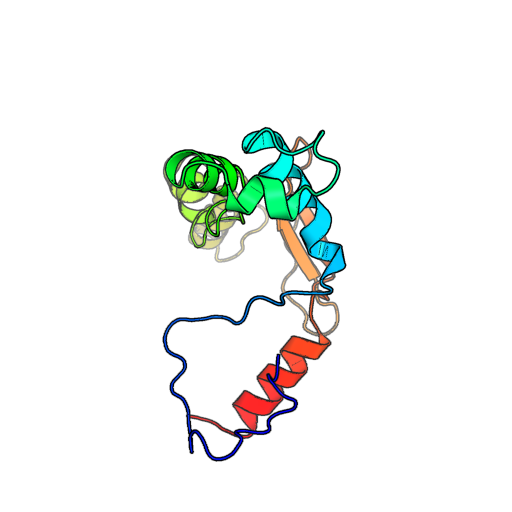GIMHAGSPLPTGDIESIQPAYDIVIEQAGCAAAADTLECLRQVPAATLLKAGAALPNLFDLPPHGSDATPVLTQGNDLADYVIQFTNTLDPNGASNRTIPWPRYDPLARSMLTLLPGDTPLEIVPDTARLEAMAGLTGLSIAFPL

InterPro domains:
  IPR029058 Alpha/Beta hydrolase fold [G3DSA:3.40.50.1820] (1-90)
  IPR029058 Alpha/Beta hydrolase fold [SSF53474] (7-129)